Protein AF-A0A1V1P244-F1 (afdb_monomer_lite)

Radius of gyration: 25.68 Å; chains: 1; bounding box: 43×45×63 Å

InterPro domains:
  IPR013783 Immunoglobulin-like fold [G3DSA:2.60.40.10] (1-66)
  IPR029030 Caspase-like domain superfamily [SSF52129] (84-129)

Organism: NCBI:txid890399

pLDDT: mean 88.28, std 14.37, range [47.16, 98.44]

Secondary structure (DSSP, 8-state):
-EEEEEEEE---TT-EEEEEETTEEPEE-TTSEEEEEEEEPSEEEEEEEEEEETT--EEEEEEEEEE-----------GGGT------EEEEEEE----SSSPPPSSHHHHHHHHHHHHHHTTEEEEEEE-

Sequence (131 aa):
MEKFTVIGIAKDESGVANVYINGKEADLDRFGNFSADVYLQIGNNPIQVVAIDIHRNTSRKTFSISRLQSKKIKLQVSRDKFFNITGAYYSLIVGINDYKYLNKLKTAVNDSIAVKKILQEYGFTTVSYTY

Structure (mmCIF, N/CA/C/O backbone):
data_AF-A0A1V1P244-F1
#
_entry.id   AF-A0A1V1P244-F1
#
loop_
_atom_site.group_PDB
_atom_site.id
_atom_site.type_symbol
_atom_site.label_atom_id
_atom_site.label_alt_id
_atom_site.label_comp_id
_atom_site.label_asym_id
_atom_site.label_entity_id
_atom_site.label_seq_id
_atom_site.pdbx_PDB_ins_code
_atom_site.Cartn_x
_atom_site.Cartn_y
_atom_site.Cartn_z
_atom_site.occupancy
_atom_site.B_iso_or_equiv
_atom_site.auth_seq_id
_atom_site.auth_comp_id
_atom_site.auth_asym_id
_atom_site.auth_atom_id
_atom_site.pdbx_PDB_model_num
ATOM 1 N N . MET A 1 1 ? -12.615 -11.670 -10.169 1.00 71.38 1 MET A N 1
ATOM 2 C CA . MET A 1 1 ? -11.145 -11.583 -10.320 1.00 71.38 1 MET A CA 1
ATOM 3 C C . MET A 1 1 ? -10.725 -10.205 -9.852 1.00 71.38 1 MET A C 1
ATOM 5 O O . MET A 1 1 ? -11.518 -9.285 -10.004 1.00 71.38 1 MET A O 1
ATOM 9 N N . GLU A 1 2 ? -9.570 -10.074 -9.210 1.00 84.75 2 GLU A N 1
ATOM 10 C CA . GLU A 1 2 ? -9.086 -8.773 -8.730 1.00 84.75 2 GLU A CA 1
ATOM 11 C C . GLU A 1 2 ? -8.034 -8.239 -9.685 1.00 84.75 2 GLU A C 1
ATOM 13 O O . GLU A 1 2 ? -7.224 -9.008 -10.204 1.00 84.75 2 GLU A O 1
ATOM 18 N N . LYS A 1 3 ? -8.113 -6.940 -9.950 1.00 91.44 3 LYS A N 1
ATOM 19 C CA . LYS A 1 3 ? -7.223 -6.233 -10.855 1.00 91.44 3 LYS A CA 1
ATOM 20 C C . LYS A 1 3 ? -6.018 -5.740 -10.058 1.00 91.44 3 LYS A C 1
ATOM 22 O O . LYS A 1 3 ? -6.199 -5.071 -9.045 1.00 91.44 3 LYS A O 1
ATOM 27 N N . PHE A 1 4 ? -4.818 -6.065 -10.519 1.00 93.50 4 PHE A N 1
ATOM 28 C CA . PHE A 1 4 ? -3.563 -5.601 -9.941 1.00 93.50 4 PHE A CA 1
ATOM 29 C C . PHE A 1 4 ? -2.713 -4.972 -11.042 1.00 93.50 4 PHE A C 1
ATOM 31 O O . PHE A 1 4 ? -2.578 -5.553 -12.118 1.00 93.50 4 PHE A O 1
ATOM 38 N N . THR A 1 5 ? -2.142 -3.798 -10.790 1.00 96.50 5 THR A N 1
ATOM 39 C CA . THR A 1 5 ? -1.281 -3.116 -11.761 1.00 96.50 5 THR A CA 1
ATOM 40 C C . THR A 1 5 ? 0.172 -3.448 -11.455 1.00 96.50 5 THR A C 1
ATOM 42 O O . THR A 1 5 ? 0.679 -3.145 -10.376 1.00 96.50 5 THR A O 1
ATOM 45 N N . VAL A 1 6 ? 0.846 -4.091 -12.405 1.00 96.44 6 VAL A N 1
ATOM 46 C CA . VAL A 1 6 ? 2.289 -4.323 -12.347 1.00 96.44 6 VAL A CA 1
ATOM 47 C C . VAL A 1 6 ? 2.972 -3.112 -12.958 1.00 96.44 6 VAL A C 1
ATOM 49 O O . VAL A 1 6 ? 2.644 -2.735 -14.079 1.00 96.44 6 VAL A O 1
ATOM 52 N N . ILE A 1 7 ? 3.920 -2.531 -12.228 1.00 97.38 7 ILE A N 1
ATOM 53 C CA . ILE A 1 7 ? 4.754 -1.417 -12.681 1.00 97.38 7 ILE A CA 1
ATOM 54 C C . ILE A 1 7 ? 6.228 -1.798 -12.571 1.00 97.38 7 ILE A C 1
ATOM 56 O O . ILE A 1 7 ? 6.602 -2.613 -11.723 1.00 97.38 7 ILE A O 1
ATOM 60 N N . GLY A 1 8 ? 7.073 -1.199 -13.398 1.00 96.50 8 GLY A N 1
ATOM 61 C CA . GLY A 1 8 ? 8.511 -1.411 -13.318 1.00 96.50 8 GLY A CA 1
ATOM 62 C C . GLY A 1 8 ? 9.293 -0.519 -14.265 1.00 96.50 8 GLY A C 1
ATOM 63 O O . GLY A 1 8 ? 8.737 0.362 -14.914 1.00 96.50 8 GLY A O 1
ATOM 64 N N . ILE A 1 9 ? 10.602 -0.759 -14.320 1.00 97.44 9 ILE A N 1
ATOM 65 C CA . ILE A 1 9 ? 11.529 -0.049 -15.198 1.00 97.44 9 ILE A CA 1
ATOM 66 C C . ILE A 1 9 ? 12.342 -1.086 -15.971 1.00 97.44 9 ILE A C 1
ATOM 68 O O . ILE A 1 9 ? 12.913 -1.995 -15.366 1.00 97.44 9 ILE A O 1
ATOM 72 N N . ALA A 1 10 ? 12.408 -0.943 -17.291 1.00 96.75 10 ALA A N 1
ATOM 73 C CA . ALA A 1 10 ? 13.272 -1.719 -18.171 1.00 96.75 10 ALA A CA 1
ATOM 74 C C . ALA A 1 10 ? 14.319 -0.787 -18.797 1.00 96.75 10 ALA A C 1
ATOM 76 O O . ALA A 1 10 ? 13.985 0.293 -19.279 1.00 96.75 10 ALA A O 1
ATOM 77 N N . LYS A 1 11 ? 15.594 -1.188 -18.765 1.00 95.31 11 LYS A N 1
ATOM 78 C CA . LYS A 1 11 ? 16.712 -0.411 -19.314 1.00 95.31 11 LYS A CA 1
ATOM 79 C C . LYS A 1 11 ? 17.617 -1.313 -20.134 1.00 95.31 11 LYS A C 1
ATOM 81 O O . LYS A 1 11 ? 17.934 -2.412 -19.691 1.00 95.31 11 LYS A O 1
ATOM 86 N N . ASP A 1 12 ? 18.041 -0.795 -21.274 1.00 95.81 12 ASP A N 1
ATOM 87 C CA . ASP A 1 12 ? 19.065 -1.364 -22.139 1.00 95.81 12 ASP A CA 1
ATOM 88 C C . ASP A 1 12 ? 19.829 -0.205 -22.795 1.00 95.81 12 ASP A C 1
ATOM 90 O O . ASP A 1 12 ? 19.233 0.848 -23.037 1.00 95.81 12 ASP A O 1
ATOM 94 N N . GLU A 1 13 ? 21.122 -0.374 -23.070 1.00 93.19 13 GLU A N 1
ATOM 95 C CA . GLU A 1 13 ? 21.945 0.656 -23.727 1.00 93.19 13 GLU A CA 1
ATOM 96 C C . GLU A 1 13 ? 21.438 0.989 -25.137 1.00 93.19 13 GLU A C 1
ATOM 98 O O . GLU A 1 13 ? 21.513 2.138 -25.570 1.00 93.19 13 GLU A O 1
ATOM 103 N N . SER A 1 14 ? 20.854 0.004 -25.822 1.00 91.81 14 SER A N 1
ATOM 104 C CA . SER A 1 14 ? 20.239 0.154 -27.143 1.00 91.81 14 SER A CA 1
ATOM 105 C C . SER A 1 14 ? 18.823 0.736 -27.076 1.00 91.81 14 SER A C 1
ATOM 107 O O . SER A 1 14 ? 18.264 1.131 -28.095 1.00 91.81 14 SER A O 1
ATOM 109 N N . GLY A 1 15 ? 18.221 0.786 -25.887 1.00 92.19 15 GLY A N 1
ATOM 110 C CA . GLY A 1 15 ? 16.815 1.118 -25.690 1.00 92.19 15 GLY A CA 1
ATOM 111 C C . GLY A 1 15 ? 15.893 -0.105 -25.721 1.00 92.19 15 GLY A C 1
ATOM 112 O O . GLY A 1 15 ? 16.162 -1.124 -26.357 1.00 92.19 15 GLY A O 1
ATOM 113 N N . VAL A 1 16 ? 14.772 0.011 -25.010 1.00 96.88 16 VAL A N 1
ATOM 114 C CA . VAL A 1 16 ? 13.759 -1.046 -24.892 1.00 96.88 16 VAL A CA 1
ATOM 115 C C . VAL A 1 16 ? 12.633 -0.766 -25.881 1.00 96.88 16 VAL A C 1
ATOM 117 O O . VAL A 1 16 ? 12.050 0.314 -25.852 1.00 96.88 16 VAL A O 1
ATOM 120 N N . ALA A 1 17 ? 12.332 -1.733 -26.745 1.00 96.94 17 ALA A N 1
ATOM 121 C CA . ALA A 1 17 ? 11.288 -1.616 -27.758 1.00 96.94 17 ALA A CA 1
ATOM 122 C C . ALA A 1 17 ? 9.904 -1.955 -27.190 1.00 96.94 17 ALA A C 1
ATOM 124 O O . ALA A 1 17 ? 8.967 -1.177 -27.345 1.00 96.94 17 ALA A O 1
ATOM 125 N N . ASN A 1 18 ? 9.777 -3.097 -26.505 1.00 97.44 18 ASN A N 1
ATOM 126 C CA . ASN A 1 18 ? 8.502 -3.563 -25.955 1.00 97.44 18 ASN A CA 1
ATOM 127 C C . ASN A 1 18 ? 8.703 -4.271 -24.613 1.00 97.44 18 ASN A C 1
ATOM 129 O O . ASN A 1 18 ? 9.727 -4.918 -24.369 1.00 97.44 18 ASN A O 1
ATOM 133 N N . VAL A 1 19 ? 7.679 -4.206 -23.761 1.00 98.38 19 VAL A N 1
ATOM 134 C CA . VAL A 1 19 ? 7.579 -5.006 -22.537 1.00 98.38 19 VAL A CA 1
ATOM 135 C C . VAL A 1 19 ? 6.260 -5.770 -22.550 1.00 98.38 19 VAL A C 1
ATOM 137 O O . VAL A 1 19 ? 5.211 -5.209 -22.846 1.00 98.38 19 VAL A O 1
ATOM 140 N N . TYR A 1 20 ? 6.304 -7.052 -22.196 1.00 98.31 20 TYR A N 1
ATOM 141 C CA . TYR A 1 20 ? 5.138 -7.918 -22.069 1.00 98.31 20 TYR A CA 1
ATOM 142 C C . TYR A 1 20 ? 5.018 -8.441 -20.644 1.00 98.31 20 TYR A C 1
ATOM 144 O O . TYR A 1 20 ? 5.990 -8.936 -20.074 1.00 98.31 20 TYR A O 1
ATOM 152 N N . ILE A 1 21 ? 3.809 -8.400 -20.090 1.00 98.12 21 ILE A N 1
ATOM 153 C CA . ILE A 1 21 ? 3.462 -8.990 -18.799 1.00 98.12 21 ILE A CA 1
ATOM 154 C C . ILE A 1 21 ? 2.467 -10.124 -19.052 1.00 98.12 21 ILE A C 1
ATOM 156 O O . ILE A 1 21 ? 1.366 -9.901 -19.549 1.00 98.12 2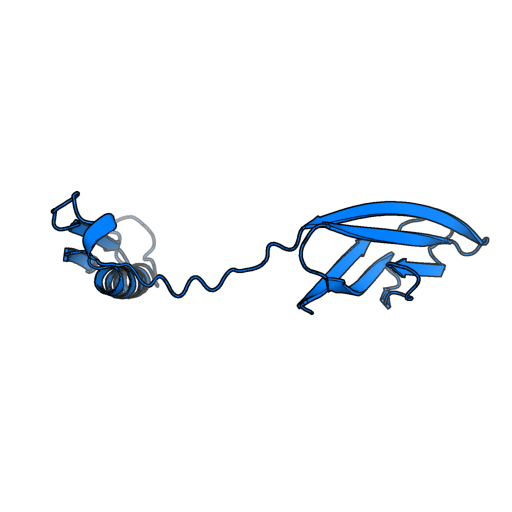1 ILE A O 1
ATOM 160 N N . ASN A 1 22 ? 2.863 -11.361 -18.742 1.00 95.56 22 ASN A N 1
ATOM 161 C CA . ASN A 1 22 ? 2.103 -12.582 -19.046 1.00 95.56 22 ASN A CA 1
ATOM 162 C C . ASN A 1 22 ? 1.653 -12.663 -20.522 1.00 95.56 22 ASN A C 1
ATOM 164 O O . ASN A 1 22 ? 0.549 -13.107 -20.822 1.00 95.56 22 ASN A O 1
ATOM 168 N N . GLY A 1 23 ? 2.509 -12.207 -21.444 1.00 94.38 23 GLY A N 1
ATOM 169 C CA . GLY A 1 23 ? 2.240 -12.191 -22.886 1.00 94.38 23 GLY A CA 1
ATOM 170 C C . GLY A 1 23 ? 1.383 -11.019 -23.377 1.00 94.38 23 GLY A C 1
ATOM 171 O O . GLY A 1 23 ? 1.242 -10.853 -24.583 1.00 94.38 23 GLY A O 1
ATOM 172 N N . LYS A 1 24 ? 0.846 -10.182 -22.479 1.00 95.94 24 LYS A N 1
ATOM 173 C CA . LYS A 1 24 ? 0.138 -8.946 -22.834 1.00 95.94 24 LYS A CA 1
ATOM 174 C C . LYS A 1 24 ? 1.125 -7.786 -22.904 1.00 95.94 24 LYS A C 1
ATOM 176 O O . LYS A 1 24 ? 1.922 -7.618 -21.987 1.00 95.94 24 LYS A O 1
ATOM 181 N N . GLU A 1 25 ? 1.057 -6.989 -23.962 1.00 97.56 25 GLU A N 1
ATOM 182 C CA . GLU A 1 25 ? 1.873 -5.781 -24.093 1.00 97.56 25 GLU A CA 1
ATOM 183 C C . GLU A 1 25 ? 1.553 -4.774 -22.977 1.00 97.56 25 GLU A C 1
ATOM 185 O O . GLU A 1 25 ? 0.387 -4.571 -22.619 1.00 97.56 25 GLU A O 1
ATOM 190 N N . ALA A 1 26 ? 2.606 -4.218 -22.384 1.00 98.25 26 ALA A N 1
ATOM 191 C CA . ALA A 1 26 ? 2.544 -3.205 -21.344 1.00 98.25 26 ALA A CA 1
ATOM 192 C C . ALA A 1 26 ? 2.695 -1.810 -21.952 1.00 98.25 26 ALA A C 1
ATOM 194 O O . ALA A 1 26 ? 3.435 -1.631 -22.919 1.00 98.25 26 ALA A O 1
ATOM 195 N N . ASP A 1 27 ? 2.055 -0.820 -21.335 1.00 98.19 27 ASP A N 1
ATOM 196 C CA . ASP A 1 27 ? 2.328 0.578 -21.651 1.00 98.19 27 ASP A CA 1
ATOM 197 C C . ASP A 1 27 ? 3.778 0.864 -21.259 1.00 98.19 27 ASP A C 1
ATOM 199 O O . ASP A 1 27 ? 4.153 0.590 -20.121 1.00 98.19 27 ASP A O 1
ATOM 203 N N . LEU A 1 28 ? 4.586 1.371 -22.190 1.00 97.88 28 LEU A N 1
ATOM 204 C CA . LEU A 1 28 ? 6.009 1.659 -22.008 1.00 97.88 28 LEU A CA 1
ATOM 205 C C . LEU A 1 28 ? 6.281 3.110 -22.410 1.00 97.88 28 LEU A C 1
ATOM 207 O O . LEU A 1 28 ? 5.940 3.527 -23.516 1.00 97.88 28 LEU A O 1
ATOM 211 N N . ASP A 1 29 ? 6.904 3.881 -21.522 1.00 96.56 29 ASP A N 1
ATOM 212 C CA . ASP A 1 29 ? 7.303 5.255 -21.813 1.00 96.56 29 ASP A CA 1
ATOM 213 C C . ASP A 1 29 ? 8.757 5.365 -22.307 1.00 96.56 29 ASP A C 1
ATOM 215 O O . ASP A 1 29 ? 9.561 4.434 -22.227 1.00 96.56 29 ASP A O 1
ATOM 219 N N . ARG A 1 30 ? 9.124 6.557 -22.792 1.00 93.00 30 ARG A N 1
ATOM 220 C CA . ARG A 1 30 ? 10.480 6.857 -23.288 1.00 93.00 30 ARG A CA 1
ATOM 221 C C . ARG A 1 30 ? 11.588 6.761 -22.230 1.00 93.00 30 ARG A C 1
ATOM 223 O O . ARG A 1 30 ? 12.760 6.817 -22.582 1.00 93.00 30 ARG A O 1
ATOM 230 N N . PHE A 1 31 ? 11.234 6.711 -20.948 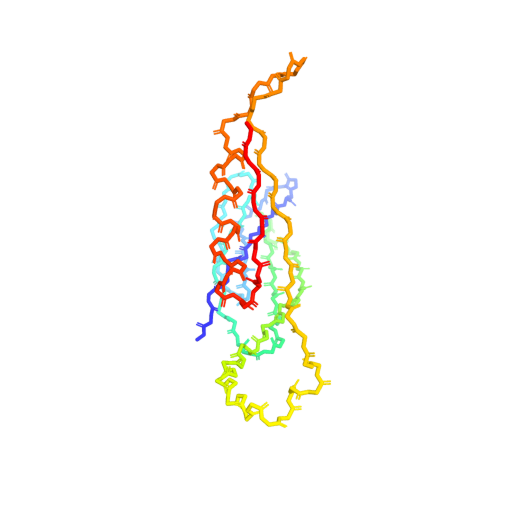1.00 93.62 31 PHE A N 1
ATOM 231 C CA . PHE A 1 31 ? 12.174 6.592 -19.834 1.00 93.62 31 PHE A CA 1
ATOM 232 C C . PHE A 1 31 ? 12.337 5.134 -19.376 1.00 93.62 31 PHE A C 1
ATOM 234 O O . PHE A 1 31 ? 13.104 4.865 -18.448 1.00 93.62 31 PHE A O 1
ATOM 241 N N . GLY A 1 32 ? 11.644 4.197 -20.032 1.00 95.19 32 GLY A N 1
ATOM 242 C CA . GLY A 1 32 ? 11.671 2.776 -19.716 1.00 95.19 32 GLY A CA 1
ATOM 243 C C . GLY A 1 32 ? 10.715 2.376 -18.595 1.00 95.19 32 GLY A C 1
ATOM 244 O O . GLY A 1 32 ? 10.760 1.224 -18.162 1.00 95.19 32 GLY A O 1
ATOM 245 N N . ASN A 1 33 ? 9.864 3.285 -18.102 1.00 98.00 33 ASN A N 1
ATOM 246 C CA . ASN A 1 33 ? 8.824 2.915 -17.148 1.00 98.00 33 ASN A CA 1
ATOM 247 C C . ASN A 1 33 ? 7.736 2.150 -17.891 1.00 98.00 33 ASN A C 1
ATOM 249 O O . ASN A 1 33 ? 7.257 2.610 -18.929 1.00 98.00 33 ASN A O 1
ATOM 253 N N . PHE A 1 34 ? 7.328 1.011 -17.341 1.00 98.25 34 PHE A N 1
ATOM 254 C CA . PHE A 1 34 ? 6.240 0.229 -17.902 1.00 98.25 34 PHE A CA 1
ATOM 255 C C . PHE A 1 34 ? 5.148 -0.066 -16.884 1.00 98.25 34 PHE A C 1
ATOM 257 O O . PHE A 1 34 ? 5.412 -0.180 -15.682 1.00 98.25 34 PHE A O 1
ATOM 264 N N . SER A 1 35 ? 3.925 -0.255 -17.378 1.00 98.12 35 SER A N 1
ATOM 265 C CA . SER A 1 35 ? 2.799 -0.706 -16.570 1.00 98.12 35 SER A CA 1
ATOM 266 C C . SER A 1 35 ? 1.816 -1.573 -17.345 1.00 98.12 35 SER A C 1
ATOM 268 O O . SER A 1 35 ? 1.522 -1.302 -18.505 1.00 98.12 35 SER A O 1
ATOM 270 N N . ALA A 1 36 ? 1.261 -2.595 -16.693 1.00 97.44 36 ALA A N 1
ATOM 271 C CA . ALA A 1 36 ? 0.099 -3.304 -17.215 1.00 97.44 36 ALA A CA 1
ATOM 272 C C . ALA A 1 36 ? -0.763 -3.886 -16.099 1.00 97.44 36 ALA A C 1
ATOM 274 O O . ALA A 1 36 ? -0.282 -4.314 -15.046 1.00 97.44 36 ALA A O 1
ATOM 275 N N . ASP A 1 37 ? -2.056 -3.969 -16.381 1.00 95.94 37 ASP A N 1
ATOM 276 C CA . ASP A 1 37 ? -3.010 -4.630 -15.506 1.00 95.94 37 ASP A CA 1
ATOM 277 C C . ASP A 1 37 ? -3.026 -6.143 -15.715 1.00 95.94 37 ASP A C 1
ATOM 279 O O . ASP A 1 37 ? -3.180 -6.629 -16.842 1.00 95.94 37 ASP A O 1
ATOM 283 N N . VAL A 1 38 ? -2.962 -6.876 -14.604 1.00 94.75 38 VAL A N 1
ATOM 284 C CA . VAL A 1 38 ? -3.129 -8.328 -14.535 1.00 94.75 38 VAL A CA 1
ATOM 285 C C . VAL A 1 38 ? -4.322 -8.685 -13.652 1.00 94.75 38 VAL A C 1
ATOM 287 O O . VAL A 1 38 ? -4.620 -8.018 -12.660 1.00 94.75 38 VAL A O 1
ATOM 290 N N . TYR A 1 39 ? -5.017 -9.762 -14.009 1.00 93.38 39 TYR A N 1
ATOM 291 C CA . TYR A 1 39 ? -6.115 -10.297 -13.211 1.00 93.38 39 TYR A CA 1
ATOM 292 C C . TYR A 1 39 ? -5.627 -11.472 -12.375 1.00 93.38 39 TYR A C 1
ATOM 294 O O . TYR A 1 39 ? -5.148 -12.467 -12.915 1.00 93.38 39 TYR A O 1
ATOM 302 N N . LEU A 1 40 ? -5.780 -11.366 -11.057 1.00 92.62 40 LEU A N 1
ATOM 303 C CA . LEU A 1 40 ? -5.306 -12.371 -10.114 1.00 92.62 40 LEU A CA 1
ATOM 304 C C . LEU A 1 40 ? -6.419 -13.359 -9.736 1.00 92.62 40 LEU A C 1
ATOM 306 O O . LEU A 1 40 ? -7.522 -12.983 -9.298 1.00 92.62 40 LEU A O 1
ATOM 310 N N . GLN A 1 41 ? -6.103 -14.644 -9.857 1.00 91.94 41 GLN A N 1
ATOM 311 C CA . GLN A 1 41 ? -6.852 -15.750 -9.271 1.00 91.94 41 GLN A CA 1
ATOM 312 C C . GLN A 1 41 ? -6.545 -15.860 -7.772 1.00 91.94 41 GLN A C 1
ATOM 314 O O . GLN A 1 41 ? -5.565 -15.303 -7.285 1.00 91.94 41 GLN A O 1
ATOM 319 N N . ILE A 1 42 ? -7.412 -16.532 -7.011 1.00 90.88 42 ILE A N 1
ATOM 320 C CA . ILE A 1 42 ? -7.117 -16.849 -5.605 1.00 90.88 42 ILE A CA 1
ATOM 321 C C . ILE A 1 42 ? -5.912 -17.795 -5.565 1.00 90.88 42 ILE A C 1
ATOM 323 O O . ILE A 1 42 ? -5.852 -18.741 -6.343 1.00 90.88 42 ILE A O 1
ATOM 327 N N . GLY A 1 43 ? -4.989 -17.560 -4.634 1.00 91.12 43 GLY A N 1
ATOM 328 C CA . GLY A 1 43 ? -3.764 -18.337 -4.492 1.00 91.12 43 GLY A CA 1
ATOM 329 C C . GLY A 1 43 ? -2.587 -17.720 -5.245 1.00 91.12 43 GLY A C 1
ATOM 330 O O . GLY A 1 43 ? -2.499 -16.500 -5.398 1.00 91.12 43 GLY A O 1
ATOM 331 N N . ASN A 1 44 ? -1.649 -18.568 -5.662 1.00 94.25 44 ASN A N 1
ATOM 332 C CA . ASN A 1 44 ? -0.395 -18.142 -6.271 1.00 94.25 44 ASN A CA 1
ATOM 333 C C . ASN A 1 44 ? -0.573 -17.784 -7.756 1.00 94.25 44 ASN A C 1
ATOM 335 O O . ASN A 1 44 ? -1.015 -18.621 -8.538 1.00 94.25 44 ASN A O 1
ATOM 339 N N . ASN A 1 45 ? -0.183 -16.572 -8.150 1.00 95.44 45 ASN A N 1
ATOM 340 C CA . ASN A 1 45 ? -0.244 -16.094 -9.532 1.00 95.44 45 ASN A CA 1
ATOM 341 C C . ASN A 1 45 ? 1.176 -15.814 -10.039 1.00 95.44 45 ASN A C 1
ATOM 343 O O . ASN A 1 45 ? 1.759 -14.802 -9.638 1.00 95.44 45 ASN A O 1
ATOM 347 N N . PRO A 1 46 ? 1.755 -16.668 -10.898 1.00 96.00 46 PRO A N 1
ATOM 348 C CA . PRO A 1 46 ? 3.036 -16.368 -11.515 1.00 96.00 46 PRO A CA 1
ATOM 349 C C . PRO A 1 46 ? 2.884 -15.193 -12.491 1.00 96.00 46 PRO A C 1
ATOM 351 O O . PRO A 1 46 ? 1.998 -15.177 -13.348 1.00 96.00 46 PRO A O 1
ATOM 354 N N . ILE A 1 47 ? 3.763 -14.208 -12.349 1.00 97.25 47 ILE A N 1
ATOM 355 C CA . ILE A 1 47 ? 3.885 -13.049 -13.225 1.00 97.25 47 ILE A CA 1
ATOM 356 C C . ILE A 1 47 ? 5.224 -13.136 -13.939 1.00 97.25 47 ILE A C 1
ATOM 358 O O . ILE A 1 47 ? 6.280 -13.212 -13.311 1.00 97.25 47 ILE A O 1
ATOM 362 N N . GLN A 1 48 ? 5.170 -13.105 -15.262 1.00 97.94 48 GLN A N 1
ATOM 363 C CA . GLN A 1 48 ? 6.323 -13.107 -16.135 1.00 97.94 48 GLN A CA 1
ATOM 364 C C . GLN A 1 48 ? 6.387 -11.793 -16.900 1.00 97.94 48 GLN A C 1
ATOM 366 O O . GLN A 1 48 ? 5.464 -11.450 -17.634 1.00 97.94 48 GLN A O 1
ATOM 371 N N . VAL A 1 49 ? 7.506 -11.099 -16.753 1.00 98.25 49 VAL A N 1
ATOM 372 C CA . VAL A 1 49 ? 7.837 -9.884 -17.486 1.00 98.25 49 VAL A CA 1
ATOM 373 C C . VAL A 1 49 ? 8.893 -10.227 -18.526 1.00 98.25 49 VAL A C 1
ATOM 375 O O . VAL A 1 49 ? 9.912 -10.840 -18.197 1.00 98.25 49 VAL A O 1
ATOM 378 N N . VAL A 1 50 ? 8.646 -9.851 -19.775 1.00 98.44 50 VAL A N 1
ATOM 379 C CA . VAL A 1 50 ? 9.557 -10.033 -20.907 1.00 98.44 50 VAL A CA 1
ATOM 380 C C . VAL A 1 50 ? 9.835 -8.665 -21.511 1.00 98.44 50 VAL A C 1
ATOM 382 O O . VAL A 1 50 ? 8.898 -7.998 -21.928 1.00 98.44 50 VAL A O 1
ATOM 385 N N . ALA A 1 51 ? 11.097 -8.252 -21.559 1.00 98.19 51 ALA A N 1
ATOM 386 C CA . ALA A 1 51 ? 11.522 -7.031 -22.236 1.00 98.19 51 ALA A CA 1
ATOM 387 C C . ALA A 1 51 ? 12.277 -7.397 -23.515 1.00 98.19 51 ALA A C 1
ATOM 389 O O . ALA A 1 51 ? 13.082 -8.332 -23.497 1.00 98.19 51 ALA A O 1
ATOM 390 N N . ILE A 1 52 ? 12.008 -6.672 -24.597 1.00 97.69 52 ILE A N 1
ATOM 391 C CA . ILE A 1 52 ? 12.654 -6.840 -25.900 1.00 97.69 52 ILE A CA 1
ATOM 392 C C . ILE A 1 52 ? 13.320 -5.513 -26.273 1.00 97.69 52 ILE A C 1
ATOM 394 O O . ILE A 1 52 ? 12.664 -4.472 -26.218 1.00 97.69 52 ILE A O 1
ATOM 398 N N . ASP A 1 53 ? 14.607 -5.538 -26.615 1.00 96.69 53 ASP A N 1
ATOM 399 C CA . ASP A 1 53 ? 15.342 -4.355 -27.080 1.00 96.69 53 ASP A CA 1
ATOM 400 C C . ASP A 1 53 ? 15.114 -4.082 -28.582 1.00 96.69 53 ASP A C 1
ATOM 402 O O . ASP A 1 53 ? 14.467 -4.859 -29.294 1.00 96.69 53 ASP A O 1
ATOM 406 N N . ILE A 1 54 ? 15.660 -2.976 -29.090 1.00 94.88 54 ILE A N 1
ATOM 407 C CA . ILE A 1 54 ? 15.543 -2.609 -30.514 1.00 94.88 54 ILE A CA 1
ATOM 408 C C . ILE A 1 54 ? 16.240 -3.594 -31.473 1.00 94.88 54 ILE A C 1
ATOM 410 O O . ILE A 1 54 ? 15.916 -3.634 -32.660 1.00 94.88 54 ILE A O 1
ATOM 414 N N . HIS A 1 55 ? 17.170 -4.407 -30.970 1.00 96.56 55 HIS A N 1
ATOM 415 C CA . HIS A 1 55 ? 17.895 -5.439 -31.713 1.00 96.56 55 HIS A CA 1
ATOM 416 C C . HIS A 1 55 ? 17.245 -6.825 -31.578 1.00 96.56 55 HIS A C 1
ATOM 418 O O . HIS A 1 55 ? 17.769 -7.810 -32.100 1.00 96.56 55 HIS A O 1
ATOM 424 N N . ARG A 1 56 ? 16.066 -6.902 -30.945 1.00 95.31 56 ARG A N 1
ATOM 425 C CA . ARG A 1 56 ? 15.290 -8.121 -30.676 1.00 95.31 56 ARG A CA 1
ATOM 426 C C . ARG A 1 56 ? 15.933 -9.073 -29.659 1.00 95.31 56 ARG A C 1
ATOM 428 O O . ARG A 1 56 ? 15.495 -10.222 -29.552 1.00 95.31 56 ARG A O 1
ATOM 435 N N . ASN A 1 57 ? 16.905 -8.619 -28.869 1.00 97.25 57 ASN A N 1
ATOM 436 C CA . ASN A 1 57 ? 17.351 -9.370 -27.698 1.00 97.25 57 ASN A CA 1
ATOM 437 C C . ASN A 1 57 ? 16.257 -9.350 -26.634 1.00 97.25 57 ASN A C 1
ATOM 439 O O . ASN A 1 57 ? 15.509 -8.384 -26.500 1.00 97.25 57 ASN A O 1
ATOM 443 N N . THR A 1 58 ? 16.149 -10.440 -25.877 1.00 96.94 58 THR A N 1
ATOM 444 C CA . THR A 1 58 ? 15.063 -10.632 -24.913 1.00 96.94 58 THR A CA 1
ATOM 445 C C . THR A 1 58 ? 15.606 -10.905 -23.518 1.00 96.94 58 THR A C 1
ATOM 447 O O . THR A 1 58 ? 16.440 -11.789 -23.333 1.00 96.94 58 THR A O 1
ATOM 450 N N . SER A 1 59 ? 15.056 -10.217 -22.518 1.00 97.25 59 SER A N 1
ATOM 451 C CA . SER A 1 59 ? 15.278 -10.500 -21.098 1.00 97.25 59 SER A CA 1
ATOM 452 C C . SER A 1 59 ? 13.969 -10.879 -20.409 1.00 97.25 59 SER A C 1
ATOM 454 O O . SER A 1 59 ? 12.895 -10.404 -20.780 1.00 97.25 59 SER A O 1
ATOM 456 N N . ARG A 1 60 ? 14.040 -11.765 -19.409 1.00 97.81 60 ARG A N 1
ATOM 457 C CA . ARG A 1 60 ? 12.865 -12.327 -18.730 1.00 97.81 60 ARG A CA 1
ATOM 458 C C . ARG A 1 60 ? 13.032 -12.306 -17.218 1.00 97.81 60 ARG A C 1
ATOM 460 O O . ARG A 1 60 ? 14.030 -12.788 -16.688 1.00 97.81 60 ARG A O 1
ATOM 467 N N . LYS A 1 61 ? 12.003 -11.831 -16.517 1.00 97.25 61 LYS A N 1
ATOM 468 C CA . LYS A 1 61 ? 11.900 -11.878 -15.056 1.00 97.25 61 LYS A CA 1
ATOM 469 C C . LYS A 1 61 ? 10.585 -12.531 -14.657 1.00 97.25 61 LYS A C 1
ATOM 471 O O . LYS A 1 61 ? 9.532 -12.151 -15.155 1.00 97.25 61 LYS A O 1
ATOM 476 N N . THR A 1 62 ? 10.643 -13.478 -13.728 1.00 96.38 62 THR A N 1
ATOM 477 C CA . THR A 1 62 ? 9.448 -14.121 -13.173 1.00 96.38 62 THR A CA 1
ATOM 478 C C . THR A 1 62 ? 9.399 -13.894 -11.669 1.00 96.38 62 THR A C 1
ATOM 480 O O . THR A 1 62 ? 10.414 -14.016 -10.985 1.00 96.38 62 THR A O 1
ATOM 483 N N . PHE A 1 63 ? 8.220 -13.573 -11.155 1.00 95.88 63 PHE A N 1
ATOM 484 C CA . PHE A 1 63 ? 7.906 -13.524 -9.728 1.00 95.88 63 PHE A CA 1
ATOM 485 C C . PHE A 1 63 ? 6.479 -14.035 -9.517 1.00 95.88 63 PHE A C 1
ATOM 487 O O . PHE A 1 63 ? 5.798 -14.367 -10.481 1.00 95.88 63 PHE A O 1
ATOM 494 N N . SER A 1 64 ? 6.020 -14.168 -8.275 1.00 93.12 64 SER A N 1
ATOM 495 C CA . SER A 1 64 ? 4.639 -14.587 -8.009 1.00 93.12 64 SER A CA 1
ATOM 496 C C . SER A 1 64 ? 3.937 -13.643 -7.046 1.00 93.12 64 SER A C 1
ATOM 498 O O . SER A 1 64 ? 4.545 -13.158 -6.094 1.00 93.12 64 SER A O 1
ATOM 500 N N . ILE A 1 65 ? 2.650 -13.407 -7.293 1.00 92.62 65 ILE A N 1
ATOM 501 C CA . ILE A 1 65 ? 1.763 -12.652 -6.409 1.00 92.62 65 ILE A CA 1
ATOM 502 C C . ILE A 1 65 ? 0.766 -13.634 -5.796 1.00 92.62 65 ILE A C 1
ATOM 504 O O . ILE A 1 65 ? -0.024 -14.262 -6.505 1.00 92.62 65 ILE A O 1
ATOM 508 N N . SER A 1 66 ? 0.785 -13.761 -4.471 1.00 91.44 66 SER A N 1
ATOM 509 C CA . SER A 1 66 ? -0.209 -14.559 -3.757 1.00 91.44 66 SER A CA 1
ATOM 510 C C . SER A 1 66 ? -1.402 -13.689 -3.391 1.00 91.44 66 SER A C 1
ATOM 512 O O . SER A 1 66 ? -1.287 -12.760 -2.592 1.00 91.44 66 SER A O 1
ATOM 514 N N . ARG A 1 67 ? -2.560 -13.993 -3.976 1.00 89.12 67 ARG A N 1
ATOM 515 C CA . ARG A 1 67 ? -3.821 -13.364 -3.601 1.00 89.12 67 ARG A CA 1
ATOM 516 C C . ARG A 1 67 ? -4.519 -14.246 -2.583 1.00 89.12 67 ARG A C 1
ATOM 518 O O . ARG A 1 67 ? -5.069 -15.296 -2.921 1.00 89.12 67 ARG A O 1
ATOM 525 N N . LEU A 1 68 ? -4.534 -13.800 -1.335 1.00 85.25 68 LEU A N 1
ATOM 526 C CA . LEU A 1 68 ? -5.313 -14.466 -0.303 1.00 85.25 68 LEU A CA 1
ATOM 527 C C . LEU A 1 68 ? -6.799 -14.296 -0.614 1.00 85.25 68 LEU A C 1
ATOM 529 O O . LEU A 1 68 ? -7.264 -13.204 -0.946 1.00 85.25 68 LEU A O 1
ATOM 533 N N . GLN A 1 69 ? -7.565 -15.378 -0.494 1.00 76.06 69 GLN A N 1
ATOM 534 C CA . GLN A 1 69 ? -9.008 -15.239 -0.444 1.00 76.06 69 GLN A CA 1
ATOM 535 C C . GLN A 1 69 ? -9.328 -14.478 0.836 1.00 76.06 69 GLN A C 1
ATOM 537 O O . GLN A 1 69 ? -9.131 -14.998 1.935 1.00 76.06 69 GLN A O 1
ATOM 542 N N . SER A 1 70 ? -9.851 -13.261 0.708 1.00 67.44 70 SER A N 1
ATOM 543 C CA . SER A 1 70 ? -10.568 -12.658 1.817 1.00 67.44 70 SER A CA 1
ATOM 544 C C . SER A 1 70 ? -11.796 -13.529 2.054 1.00 67.44 70 SER A C 1
ATOM 546 O O . SER A 1 70 ? -12.840 -13.404 1.411 1.00 67.44 70 SER A O 1
ATOM 548 N N . LYS A 1 71 ? -11.664 -14.491 2.970 1.00 56.19 71 LYS A N 1
ATOM 549 C CA . LYS A 1 71 ? -12.829 -15.090 3.592 1.00 56.19 71 LYS A CA 1
ATOM 550 C C . LYS A 1 71 ? -13.485 -13.896 4.266 1.00 56.19 71 LYS A C 1
ATOM 552 O O . LYS A 1 71 ? -12.990 -13.410 5.279 1.00 56.19 71 LYS A O 1
ATOM 557 N N . LYS A 1 72 ? -14.568 -13.372 3.683 1.00 49.84 72 LYS A N 1
ATOM 558 C CA . LYS A 1 72 ? -15.558 -12.645 4.468 1.00 49.84 72 LYS A CA 1
ATOM 559 C C . LYS A 1 72 ? -16.047 -13.673 5.470 1.00 49.84 72 LYS A C 1
ATOM 561 O O . LYS A 1 72 ? -17.032 -14.368 5.237 1.00 49.84 72 LYS A O 1
ATOM 566 N N . ILE A 1 73 ? -15.303 -13.838 6.558 1.00 51.75 73 ILE A N 1
ATOM 567 C CA . ILE A 1 73 ? -15.853 -14.425 7.747 1.00 51.75 73 ILE A CA 1
ATOM 568 C C . ILE A 1 73 ? -16.906 -13.381 8.104 1.00 51.75 73 ILE A C 1
ATOM 570 O O . ILE A 1 73 ? -16.606 -12.345 8.689 1.00 51.75 73 ILE A O 1
ATO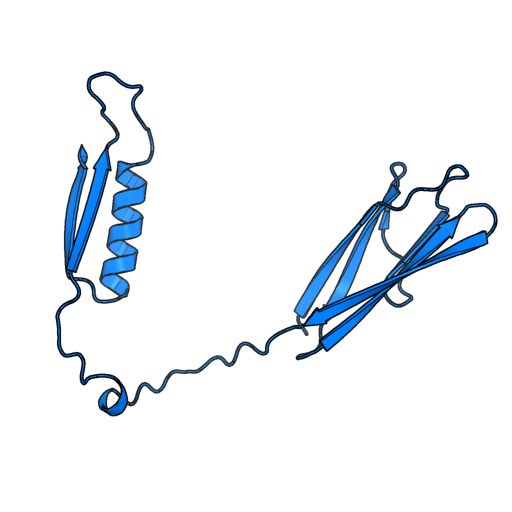M 574 N N . LYS A 1 74 ? -18.160 -13.623 7.698 1.00 47.16 74 LYS A N 1
ATOM 575 C CA . LYS A 1 74 ? -19.249 -13.310 8.608 1.00 47.16 74 LYS A CA 1
ATOM 576 C C . LYS A 1 74 ? -18.854 -14.104 9.829 1.00 47.16 74 LYS A C 1
ATOM 578 O O . LYS A 1 74 ? -19.081 -15.312 9.874 1.00 47.16 74 LYS A O 1
ATOM 583 N N . LEU A 1 75 ? -18.112 -13.470 10.728 1.00 47.84 75 LEU A N 1
ATOM 584 C CA . LEU A 1 75 ? -17.956 -13.984 12.057 1.00 47.84 75 LEU A CA 1
ATOM 585 C C . LEU A 1 75 ? -19.397 -13.984 12.553 1.00 47.84 75 LEU A C 1
ATOM 587 O O . LEU A 1 75 ? -19.897 -12.994 13.073 1.00 47.84 75 LEU A O 1
ATOM 591 N N . GLN A 1 76 ? -20.087 -15.105 12.355 1.00 51.19 76 GLN A N 1
ATOM 592 C CA . GLN A 1 76 ? -20.962 -15.600 13.385 1.00 51.19 76 GLN A CA 1
ATOM 593 C C . GLN A 1 76 ? -19.998 -15.872 14.529 1.00 51.19 76 GLN A C 1
ATOM 595 O O . GLN A 1 76 ? -19.525 -16.989 14.721 1.00 51.19 76 GLN A O 1
ATOM 600 N N . VAL A 1 77 ? -19.592 -14.798 15.214 1.00 52.03 77 VAL A N 1
ATOM 601 C CA . VAL A 1 77 ? -19.149 -14.930 16.578 1.00 52.03 77 VAL A CA 1
ATOM 602 C C . VAL A 1 77 ? -20.397 -15.497 17.226 1.00 52.03 77 VAL A C 1
ATOM 604 O O . VAL A 1 77 ? -21.338 -14.769 17.536 1.00 52.03 77 VAL A O 1
ATOM 607 N N . SER A 1 78 ? -20.463 -16.819 17.346 1.00 51.84 78 SER A N 1
ATOM 608 C CA . SER A 1 78 ? -21.126 -17.398 18.495 1.00 51.84 78 SER A CA 1
ATOM 609 C C . SER A 1 78 ? -20.429 -16.699 19.652 1.00 51.84 78 SER A C 1
ATOM 611 O O . SER A 1 78 ? -19.261 -16.992 19.930 1.00 51.84 78 SER A O 1
ATOM 613 N N . ARG A 1 79 ? -21.074 -15.656 20.200 1.00 52.09 79 ARG A N 1
ATOM 614 C CA . ARG A 1 79 ? -20.565 -14.829 21.312 1.00 52.09 79 ARG A CA 1
ATOM 615 C C . ARG A 1 79 ? -19.964 -15.719 22.410 1.00 52.09 79 ARG A C 1
ATOM 617 O O . ARG A 1 79 ? -18.994 -15.351 23.058 1.00 52.09 79 ARG A O 1
ATOM 624 N N . ASP A 1 80 ? -20.479 -16.934 22.480 1.00 56.09 80 ASP A N 1
ATOM 625 C CA . ASP A 1 80 ? -20.219 -18.015 23.411 1.00 56.09 80 ASP A CA 1
ATOM 626 C C . ASP A 1 80 ? -18.804 -18.621 23.371 1.00 56.09 80 ASP A C 1
ATOM 628 O O . ASP A 1 80 ? -18.417 -19.244 24.353 1.00 56.09 80 ASP A O 1
ATOM 632 N N . LYS A 1 81 ? -18.005 -18.479 22.293 1.00 52.78 81 LYS A N 1
ATOM 633 C CA . LYS A 1 81 ? -16.689 -19.171 22.206 1.00 52.78 81 LYS A CA 1
ATOM 634 C C . LYS A 1 81 ? -15.447 -18.273 22.325 1.00 52.78 81 LYS A C 1
ATOM 636 O O . LYS A 1 81 ? -14.346 -18.799 22.450 1.00 52.78 81 LYS A O 1
ATOM 641 N N . PHE A 1 82 ? -15.599 -16.946 22.334 1.00 49.72 82 PHE A N 1
ATOM 642 C CA . PHE A 1 82 ? -14.470 -16.004 22.482 1.00 49.72 82 PHE A CA 1
ATOM 643 C C . PHE A 1 82 ? -14.534 -15.104 23.729 1.00 49.72 82 PHE A C 1
ATOM 645 O O . PHE A 1 82 ? -13.553 -14.428 24.025 1.00 49.72 82 PHE A O 1
ATOM 652 N N . PHE A 1 83 ? -15.618 -15.122 24.509 1.00 52.62 83 PHE A N 1
ATOM 653 C CA . PHE A 1 83 ? -15.729 -14.326 25.738 1.00 52.62 83 PHE A CA 1
ATOM 654 C C . PHE A 1 83 ? -15.484 -15.160 27.000 1.00 52.62 83 PHE A C 1
ATOM 656 O O . PHE A 1 83 ? -16.387 -15.385 27.790 1.00 52.62 83 PHE A O 1
ATOM 663 N N . ASN A 1 84 ? -14.235 -15.573 27.215 1.00 52.12 84 ASN A N 1
ATOM 664 C CA . ASN A 1 84 ? -13.723 -15.811 28.575 1.00 52.12 84 ASN A CA 1
ATOM 665 C C . ASN A 1 84 ? -12.548 -14.871 28.909 1.00 52.12 84 ASN A C 1
ATOM 667 O O . ASN A 1 84 ? -11.772 -15.130 29.822 1.00 52.12 84 ASN A O 1
ATOM 671 N N . ILE A 1 85 ? -12.431 -13.750 28.187 1.00 58.53 85 ILE A N 1
ATOM 672 C CA . ILE A 1 85 ? -11.753 -12.543 28.674 1.00 58.53 85 ILE A CA 1
ATOM 673 C C . ILE A 1 85 ? -12.864 -11.525 28.928 1.00 58.53 85 ILE A C 1
ATOM 675 O O . ILE A 1 85 ? -13.250 -10.752 28.056 1.00 58.53 85 ILE A O 1
ATOM 679 N N . THR A 1 86 ? -13.468 -11.595 30.108 1.00 60.28 86 THR A N 1
ATOM 680 C CA . THR A 1 86 ? -14.468 -10.623 30.553 1.00 60.28 86 THR A CA 1
ATOM 681 C C . THR A 1 86 ? -13.739 -9.444 31.187 1.00 60.28 86 THR A C 1
ATOM 683 O O . THR A 1 86 ? -13.361 -9.497 32.356 1.00 60.28 86 THR A O 1
ATOM 686 N N . GLY A 1 87 ? -13.508 -8.389 30.411 1.00 66.31 87 GLY A N 1
ATOM 687 C CA . GLY A 1 87 ? -12.917 -7.149 30.903 1.00 66.31 87 GLY A CA 1
ATOM 688 C C . GLY A 1 87 ? -13.273 -5.976 30.000 1.00 66.31 87 GLY A C 1
ATOM 689 O O . GLY A 1 87 ? -13.340 -6.124 28.782 1.00 66.31 87 GLY A O 1
ATOM 690 N N . ALA A 1 88 ? -13.526 -4.811 30.596 1.00 78.12 88 ALA A N 1
ATOM 691 C CA . ALA A 1 88 ? -13.656 -3.579 29.833 1.00 78.12 88 ALA A CA 1
ATOM 692 C C . ALA A 1 88 ? -12.278 -3.188 29.284 1.00 78.12 88 ALA A C 1
ATOM 694 O O . ALA A 1 88 ? -11.306 -3.090 30.036 1.00 78.12 88 ALA A O 1
ATOM 695 N N . TYR A 1 89 ? -12.192 -2.967 27.977 1.00 84.81 89 TYR A N 1
ATOM 696 C CA . TYR A 1 89 ? -10.997 -2.414 27.355 1.00 84.81 89 TYR A CA 1
ATOM 697 C C . TYR A 1 89 ? -11.014 -0.902 27.552 1.00 84.81 89 TYR A C 1
ATOM 699 O O . TYR A 1 89 ? -11.989 -0.250 27.198 1.00 84.81 89 TYR A O 1
ATOM 707 N N . TYR A 1 90 ? -9.957 -0.336 28.125 1.00 91.81 90 TYR A N 1
ATOM 708 C CA . TYR A 1 90 ? -9.839 1.107 28.332 1.00 91.81 90 TYR A CA 1
ATOM 709 C C . TYR A 1 90 ? -8.786 1.688 27.394 1.00 91.81 90 TYR A C 1
ATOM 711 O O . TYR A 1 90 ? -7.776 1.044 27.116 1.00 91.81 90 TYR A O 1
ATOM 719 N N . SER A 1 91 ? -8.996 2.916 26.927 1.00 92.94 91 SER A N 1
ATOM 720 C CA . SER A 1 91 ? -7.998 3.638 26.129 1.00 92.94 91 SER A CA 1
ATOM 721 C C . SER A 1 91 ? -7.865 5.089 26.578 1.00 92.94 91 SER A C 1
ATOM 723 O O . SER A 1 91 ? -8.873 5.785 26.722 1.00 92.94 91 SER A O 1
ATOM 725 N N . LEU A 1 92 ? -6.624 5.557 26.718 1.00 95.44 92 LEU A N 1
ATOM 726 C CA . LEU A 1 92 ? -6.280 6.962 26.925 1.00 95.44 92 LEU A CA 1
ATOM 727 C C . LEU A 1 92 ? -5.855 7.583 25.594 1.00 95.44 92 LEU A C 1
ATOM 729 O O . LEU A 1 92 ? -4.977 7.057 24.915 1.00 95.44 92 LEU A O 1
ATOM 733 N N . ILE A 1 93 ? -6.468 8.707 25.237 1.00 95.00 93 ILE A N 1
ATOM 734 C CA . ILE A 1 93 ? -6.233 9.395 23.969 1.00 95.00 93 ILE A CA 1
ATOM 735 C C . ILE A 1 93 ? -5.797 10.830 24.264 1.00 95.00 93 ILE A C 1
ATOM 737 O O . ILE A 1 93 ? -6.479 11.543 24.999 1.00 95.00 93 ILE A O 1
ATOM 741 N N . VAL A 1 94 ? -4.669 11.258 23.694 1.00 94.88 94 VAL A N 1
ATOM 742 C CA . VAL A 1 94 ? -4.104 12.596 23.914 1.00 94.88 94 VAL A CA 1
ATOM 743 C C . VAL A 1 94 ? -3.815 13.261 22.570 1.00 94.88 94 VAL A C 1
ATOM 745 O O . VAL A 1 94 ? -3.034 12.734 21.783 1.00 94.88 94 VAL A O 1
ATOM 748 N N . GLY A 1 95 ? -4.441 14.410 22.309 1.00 95.19 95 GLY A N 1
ATOM 749 C CA . GLY A 1 95 ? -4.197 15.232 21.119 1.00 95.19 95 GLY A CA 1
ATOM 750 C C . GLY A 1 95 ? -3.696 16.618 21.513 1.00 95.19 95 GLY A C 1
ATOM 751 O O . GLY A 1 95 ? -4.432 17.361 22.149 1.00 95.19 95 GLY A O 1
ATOM 752 N N . ILE A 1 96 ? -2.459 16.973 21.161 1.00 94.69 96 ILE A N 1
ATOM 753 C CA . ILE A 1 96 ? -1.855 18.263 21.532 1.00 94.69 96 ILE A CA 1
ATOM 754 C C . ILE A 1 96 ? -1.566 19.051 20.259 1.00 94.69 96 ILE A C 1
ATOM 756 O O . ILE A 1 96 ? -0.674 18.696 19.491 1.00 94.69 96 ILE A O 1
ATOM 760 N N . ASN A 1 97 ? -2.320 20.118 20.035 1.00 94.75 97 ASN A N 1
ATOM 761 C CA . ASN A 1 97 ? -2.034 21.115 19.015 1.00 94.75 97 ASN A CA 1
ATOM 762 C C . ASN A 1 97 ? -1.124 22.211 19.575 1.00 94.75 97 ASN A C 1
ATOM 764 O O . ASN A 1 97 ? -0.155 22.601 18.921 1.00 94.75 97 ASN A O 1
ATOM 768 N N . ASP A 1 98 ? -1.404 22.680 20.791 1.00 93.62 98 ASP A N 1
ATOM 769 C CA . ASP A 1 98 ? -0.783 23.885 21.334 1.00 93.62 98 ASP A CA 1
ATOM 770 C C . ASP A 1 98 ? 0.364 23.583 22.303 1.00 93.62 98 ASP A C 1
ATOM 772 O O . ASP A 1 98 ? 0.221 23.540 23.525 1.00 93.62 98 ASP A O 1
ATOM 776 N N . TYR A 1 99 ? 1.564 23.428 21.747 1.00 90.44 99 TYR A N 1
ATOM 777 C CA . TYR A 1 99 ? 2.784 23.302 22.539 1.00 90.44 99 TYR A CA 1
ATOM 778 C C . TYR A 1 99 ? 3.295 24.667 23.018 1.00 90.44 99 TYR A C 1
ATOM 780 O O . TYR A 1 99 ? 3.338 25.637 22.267 1.00 90.44 99 TYR A O 1
ATOM 788 N N . LYS A 1 100 ? 3.767 24.727 24.270 1.00 90.50 100 LYS A N 1
ATOM 789 C CA . LYS A 1 100 ? 4.278 25.964 24.890 1.00 90.50 100 LYS A CA 1
ATOM 790 C C . LYS A 1 100 ? 5.580 26.484 24.264 1.00 90.50 100 LYS A C 1
ATOM 792 O O . LYS A 1 100 ? 5.778 27.691 24.193 1.00 90.50 100 LYS A O 1
ATOM 797 N N . TYR A 1 101 ? 6.470 25.579 23.856 1.00 92.81 101 TYR A N 1
ATOM 798 C CA . TYR A 1 101 ? 7.820 25.904 23.366 1.00 92.81 101 TYR A CA 1
ATOM 799 C C . TYR A 1 101 ? 8.102 25.378 21.952 1.00 92.81 101 TYR A C 1
ATOM 801 O O . TYR A 1 101 ? 9.197 25.578 21.434 1.00 92.81 101 TYR A O 1
ATOM 809 N N . LEU A 1 102 ? 7.141 24.682 21.339 1.00 90.69 102 LEU A N 1
ATOM 810 C CA . LEU A 1 102 ? 7.269 24.102 20.003 1.00 90.69 102 LEU A CA 1
ATOM 811 C C . LEU A 1 102 ? 6.212 24.688 19.073 1.00 90.69 102 LEU A C 1
ATOM 813 O O . LEU A 1 102 ? 5.207 25.244 19.515 1.00 90.69 102 LEU A O 1
ATOM 817 N N . ASN A 1 103 ? 6.440 24.527 17.772 1.00 91.00 103 ASN A N 1
ATOM 818 C CA . ASN A 1 103 ? 5.469 24.915 16.762 1.00 91.00 103 ASN A CA 1
ATOM 819 C C . ASN A 1 103 ? 4.149 24.171 16.968 1.00 91.00 103 ASN A C 1
ATOM 821 O O . ASN A 1 103 ? 4.126 22.957 17.180 1.00 91.00 103 ASN A O 1
ATOM 825 N N . LYS A 1 104 ? 3.053 24.920 16.861 1.00 92.50 104 LYS A N 1
ATOM 826 C CA . LYS A 1 104 ? 1.703 24.386 17.002 1.00 92.50 104 LYS A CA 1
ATOM 827 C C . LYS A 1 104 ? 1.388 23.391 15.887 1.00 92.50 104 LYS A C 1
ATOM 829 O O . LYS A 1 104 ? 1.661 23.655 14.712 1.00 92.50 104 LYS A O 1
ATOM 834 N N . LEU A 1 105 ? 0.778 22.270 16.255 1.00 90.88 105 LEU A N 1
ATOM 835 C CA . LEU A 1 105 ? 0.241 21.301 15.307 1.00 90.88 105 LEU A CA 1
ATOM 836 C C . LEU A 1 105 ? -1.183 21.701 14.915 1.00 90.88 105 LEU A C 1
ATOM 838 O O . LEU A 1 105 ? -1.918 22.297 15.696 1.00 90.88 105 LEU A O 1
ATOM 842 N N . LYS A 1 106 ? -1.571 21.387 13.676 1.00 92.62 106 LYS A N 1
ATOM 843 C CA . LYS A 1 106 ? -2.892 21.757 13.140 1.00 92.62 106 LYS A CA 1
ATOM 844 C C . LYS A 1 106 ? -3.936 20.649 13.291 1.00 92.62 106 LYS A C 1
ATOM 846 O O . LYS A 1 106 ? -5.126 20.947 13.291 1.00 92.62 106 LYS A O 1
ATOM 851 N N . THR A 1 107 ? -3.511 19.387 13.376 1.00 94.88 107 THR A N 1
ATOM 852 C CA . THR A 1 107 ? -4.412 18.234 13.205 1.00 94.88 107 THR A CA 1
ATOM 853 C C . THR A 1 107 ? -4.484 17.299 14.403 1.00 94.88 107 THR A C 1
ATOM 855 O O . THR A 1 107 ? -5.469 16.580 14.504 1.00 94.88 107 THR A O 1
ATOM 858 N N . ALA A 1 108 ? -3.534 17.338 15.342 1.00 92.31 108 ALA A N 1
ATOM 859 C CA . ALA A 1 108 ? -3.412 16.331 16.400 1.00 92.31 108 ALA A CA 1
ATOM 860 C C . ALA A 1 108 ? -4.690 16.181 17.247 1.00 92.31 108 ALA A C 1
ATOM 862 O O . ALA A 1 108 ? -5.073 15.069 17.607 1.00 92.31 108 ALA A O 1
ATOM 863 N N . VAL A 1 109 ? -5.399 17.283 17.513 1.00 95.19 109 VAL A N 1
ATOM 864 C CA . VAL A 1 109 ? -6.709 17.245 18.187 1.00 95.19 109 VAL A CA 1
ATOM 865 C C . VAL A 1 109 ? -7.772 16.556 17.323 1.00 95.19 109 VAL A C 1
ATOM 867 O O . VAL A 1 109 ? -8.463 15.662 17.810 1.00 95.19 109 VAL A O 1
ATOM 870 N N . ASN A 1 110 ? -7.880 16.900 16.038 1.00 94.62 110 ASN A N 1
ATOM 871 C CA . ASN A 1 110 ? -8.856 16.285 15.129 1.00 94.62 110 ASN A CA 1
ATOM 872 C C . ASN A 1 110 ? -8.569 14.793 14.911 1.00 94.62 110 ASN A C 1
ATOM 874 O O . ASN A 1 110 ? -9.492 13.977 14.927 1.00 94.62 110 ASN A O 1
ATOM 878 N N . ASP A 1 111 ? -7.292 14.434 14.796 1.00 95.38 111 ASP A N 1
ATOM 879 C CA . ASP A 1 111 ? -6.837 13.052 14.664 1.00 95.38 111 ASP A CA 1
ATOM 880 C C . ASP A 1 111 ? -7.214 12.248 15.918 1.00 95.38 111 ASP A C 1
ATOM 882 O O . ASP A 1 111 ? -7.760 11.147 15.823 1.00 95.38 111 ASP A O 1
ATOM 886 N N . SER A 1 112 ? -7.030 12.835 17.106 1.00 95.94 112 SER A N 1
ATOM 887 C CA . SER A 1 112 ? -7.397 12.203 18.378 1.00 95.94 112 SER A CA 1
ATOM 888 C C . SER A 1 112 ? -8.905 11.925 18.492 1.00 95.94 112 SER A C 1
ATOM 890 O O . SER A 1 112 ? -9.310 10.880 19.006 1.00 95.94 112 SER A O 1
ATOM 892 N N . ILE A 1 113 ? -9.751 12.809 17.948 1.00 95.50 113 ILE A N 1
ATOM 893 C CA . ILE A 1 113 ? -11.211 12.636 17.912 1.00 95.50 113 ILE A CA 1
ATOM 894 C C . ILE A 1 113 ? -11.596 11.504 16.953 1.00 95.50 113 ILE A C 1
ATOM 896 O O . ILE A 1 113 ? -12.442 10.673 17.293 1.00 95.50 113 ILE A O 1
ATOM 900 N N . ALA A 1 114 ? -10.964 11.434 15.778 1.00 96.62 114 ALA A N 1
ATOM 901 C CA . ALA A 1 114 ? -11.212 10.357 14.821 1.00 96.62 114 ALA A CA 1
ATOM 902 C C . ALA A 1 114 ? -10.830 8.988 15.408 1.00 96.62 114 ALA A C 1
ATOM 904 O O . ALA A 1 114 ? -11.619 8.044 15.347 1.00 96.62 114 ALA A O 1
ATOM 905 N N . VAL A 1 115 ? -9.665 8.899 16.058 1.00 94.88 115 VAL A N 1
ATOM 906 C CA . VAL A 1 115 ? -9.207 7.678 16.737 1.00 94.88 115 VAL A CA 1
ATOM 907 C C . VAL A 1 115 ? -10.150 7.290 17.875 1.00 94.88 115 VAL A C 1
ATOM 909 O O . VAL A 1 115 ? -10.510 6.119 17.992 1.00 94.88 115 VAL A O 1
ATOM 912 N N . LYS A 1 116 ? -10.614 8.259 18.676 1.00 95.81 116 LYS A N 1
ATOM 913 C CA . LYS A 1 116 ? -11.605 8.019 19.736 1.00 95.81 116 LYS A CA 1
ATOM 914 C C . LYS A 1 116 ? -12.860 7.351 19.196 1.00 95.81 116 LYS A C 1
ATOM 916 O O . LYS A 1 116 ? -13.297 6.355 19.765 1.00 95.81 116 LYS A O 1
ATOM 921 N N . LYS A 1 117 ? -13.412 7.872 18.099 1.00 93.50 117 LYS A N 1
ATOM 922 C CA . LYS A 1 117 ? -14.623 7.321 17.486 1.00 93.50 117 LYS A CA 1
ATOM 923 C C . LYS A 1 117 ? -14.418 5.867 17.060 1.00 93.50 117 LYS A C 1
ATOM 925 O O . LYS A 1 117 ? -15.232 5.018 17.403 1.00 93.50 117 LYS A O 1
ATOM 930 N N . ILE A 1 118 ? -13.301 5.581 16.392 1.00 94.50 118 ILE A N 1
ATOM 931 C CA . ILE A 1 118 ? -12.961 4.221 15.966 1.00 94.50 118 ILE A CA 1
ATOM 932 C C . ILE A 1 118 ? -12.867 3.303 17.191 1.00 94.50 118 ILE A C 1
ATOM 934 O O . ILE A 1 118 ? -13.528 2.276 17.237 1.00 94.50 118 ILE A O 1
ATOM 938 N N . LEU A 1 119 ? -12.117 3.674 18.230 1.00 91.81 119 LEU A N 1
ATOM 939 C CA . LEU A 1 119 ? -11.936 2.813 19.405 1.00 91.81 119 LEU A CA 1
ATOM 940 C C . LEU A 1 119 ? -13.240 2.548 20.173 1.00 91.81 119 LEU A C 1
ATOM 942 O O . LEU A 1 119 ? -13.442 1.436 20.661 1.00 91.81 119 LEU A O 1
ATOM 946 N N . GLN A 1 120 ? -14.155 3.518 20.222 1.00 90.56 120 GLN A N 1
ATOM 947 C CA . GLN A 1 120 ? -15.498 3.303 20.770 1.00 90.56 120 GLN A CA 1
ATOM 948 C C . GLN A 1 120 ? -16.295 2.277 19.948 1.00 90.56 120 GLN A C 1
ATOM 950 O O . GLN A 1 120 ? -16.954 1.420 20.534 1.00 90.56 120 GLN A O 1
ATOM 955 N N . GLU A 1 121 ? -16.189 2.299 18.613 1.00 90.50 121 GLU A N 1
ATOM 956 C CA . GLU A 1 121 ? -16.807 1.290 17.733 1.00 90.50 121 GLU A CA 1
ATOM 957 C C . GLU A 1 121 ? -16.242 -0.126 17.978 1.00 90.50 121 GLU A C 1
ATOM 959 O O . GLU A 1 121 ? -16.969 -1.109 17.840 1.00 90.50 121 GLU A O 1
ATOM 964 N N . TYR A 1 122 ? -14.981 -0.241 18.413 1.00 87.50 122 TYR A N 1
ATOM 965 C CA . TYR A 1 122 ? -14.348 -1.511 18.806 1.00 87.50 122 TYR A CA 1
ATOM 966 C C . TYR A 1 122 ? -14.604 -1.919 20.270 1.00 87.50 122 TYR A C 1
ATOM 968 O O . TYR A 1 122 ? -14.085 -2.944 20.714 1.00 87.50 122 TYR A O 1
ATOM 976 N N . GLY A 1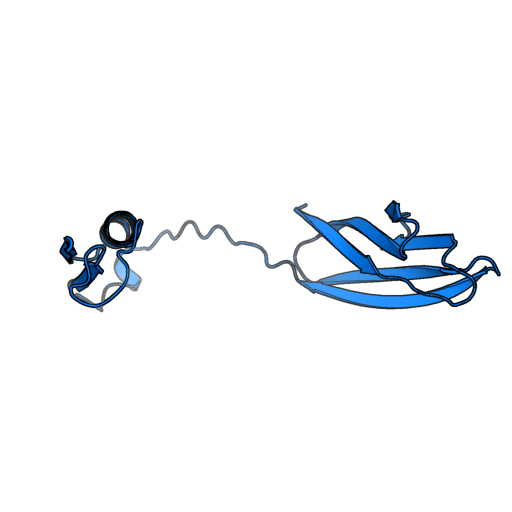 123 ? -15.410 -1.162 21.023 1.00 87.00 123 GLY A N 1
ATOM 977 C CA . GLY A 1 123 ? -15.812 -1.516 22.389 1.00 87.00 123 GLY A CA 1
ATOM 978 C C . GLY A 1 123 ? -14.855 -1.056 23.493 1.00 87.00 123 GLY A C 1
ATOM 979 O O . GLY A 1 123 ? -14.903 -1.600 24.596 1.00 87.00 123 GLY A O 1
ATOM 980 N N . PHE A 1 124 ? -13.998 -0.065 23.225 1.00 92.81 124 PHE A N 1
ATOM 981 C CA . PHE A 1 124 ? -13.168 0.558 24.257 1.00 92.81 124 PHE A CA 1
ATOM 982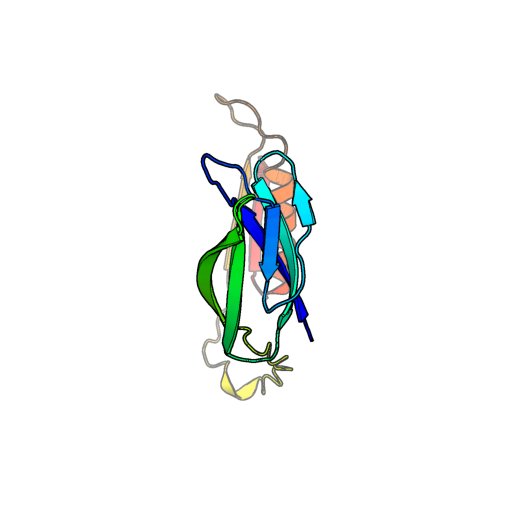 C C . PHE A 1 124 ? -13.933 1.645 25.027 1.00 92.81 124 PHE A C 1
ATOM 984 O O . PHE A 1 124 ? -14.568 2.526 24.444 1.00 92.81 124 PHE A O 1
ATOM 991 N N . THR A 1 125 ? -13.767 1.664 26.347 1.00 92.56 125 THR A N 1
ATOM 992 C CA . THR A 1 125 ? -14.071 2.809 27.206 1.00 92.56 125 THR A CA 1
ATOM 993 C C . THR A 1 125 ? -12.943 3.833 27.089 1.00 92.56 125 THR A C 1
ATOM 995 O O . THR A 1 125 ? -11.839 3.649 27.605 1.00 92.56 125 THR A O 1
ATOM 998 N N . THR A 1 126 ? -13.207 4.931 26.386 1.00 90.44 126 THR A N 1
ATOM 999 C CA . THR A 1 126 ? -12.196 5.953 26.080 1.00 90.44 126 THR A CA 1
ATOM 1000 C C . THR A 1 126 ? -12.183 7.097 27.098 1.00 90.44 126 THR A C 1
ATOM 1002 O O . THR A 1 126 ? -13.239 7.661 27.387 1.00 90.44 126 THR A O 1
ATOM 1005 N N . VAL A 1 127 ? -10.997 7.552 27.502 1.00 93.38 127 VAL A N 1
ATOM 1006 C CA . VAL A 1 127 ? -10.765 8.865 28.134 1.00 93.38 127 VAL A CA 1
ATOM 1007 C C . VAL A 1 127 ? -9.903 9.701 27.188 1.00 93.38 127 VAL A C 1
ATOM 1009 O O . VAL A 1 127 ? -8.927 9.192 26.638 1.00 93.38 127 VAL A O 1
ATOM 1012 N N . SER A 1 128 ? -10.263 10.966 26.960 1.00 89.69 128 SER A N 1
ATOM 1013 C CA . SER A 1 128 ? -9.578 11.832 25.990 1.00 89.69 128 SER A CA 1
ATOM 1014 C C . SER A 1 128 ? -9.206 13.190 26.577 1.00 89.69 128 SER A C 1
ATOM 1016 O O . SER A 1 128 ? -10.077 13.845 27.146 1.00 89.69 128 SER A O 1
ATOM 1018 N N . TYR A 1 129 ? -7.966 13.630 26.351 1.00 90.12 129 TYR A N 1
ATOM 1019 C CA . TYR A 1 129 ? -7.476 14.974 26.668 1.00 90.12 129 TYR A CA 1
ATOM 1020 C C . TYR A 1 129 ? -6.967 15.663 25.408 1.00 90.12 129 TYR A C 1
ATOM 1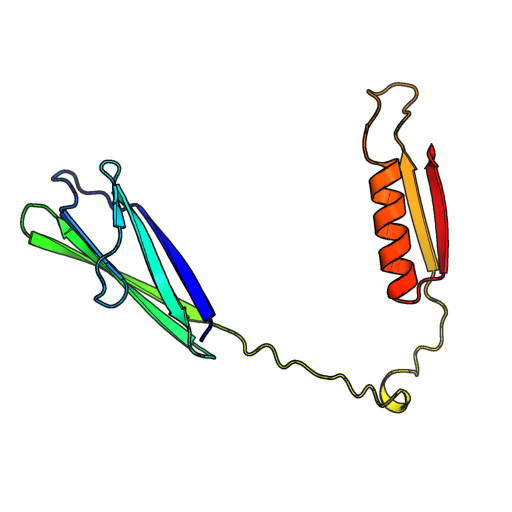022 O O . TYR A 1 129 ? -6.207 15.080 24.633 1.00 90.12 129 TYR A O 1
ATOM 1030 N N . THR A 1 130 ? -7.374 16.910 25.214 1.00 89.38 130 THR A N 1
ATOM 1031 C CA . THR A 1 130 ? -6.979 17.708 24.055 1.00 89.38 130 THR A CA 1
ATOM 1032 C C . THR A 1 130 ? -6.480 19.066 24.512 1.00 89.38 130 THR A C 1
ATOM 1034 O O . THR A 1 130 ? -7.142 19.693 25.341 1.00 89.38 130 THR A O 1
ATOM 1037 N N . TYR A 1 131 ? -5.340 19.491 23.975 1.00 82.81 131 TYR A N 1
ATOM 1038 C CA . TYR A 1 131 ? -4.646 20.726 24.342 1.00 82.81 131 TYR A CA 1
ATOM 1039 C C . TYR A 1 131 ? -4.313 21.551 23.106 1.00 82.81 131 TYR A C 1
ATOM 1041 O O . TYR A 1 131 ? -3.909 20.954 22.081 1.00 82.81 131 TYR A O 1
#

Foldseek 3Di:
DDKDKDKDFDDDPQAWDWKDKVNHTWDADPRRITMDIDDDDAAKAKIKMWIAGPVRDIDIDIDIDHDHPPPPPPPPVPVPPPPPPPDAAEDEFEFEQDDPPDHGHDCSQVVSVVVVVVVVVVRHDYDYDYD